Protein AF-A0A4V2G9L7-F1 (afdb_monomer)

Nearest PDB structures (foldseek):
  4hlj-assembly1_A  TM=7.658E-01  e=1.938E-02  Homo sapiens
  6x39-assembly1_A  TM=5.772E-01  e=2.293E-03  Mus musculus
  8pmu-assembly1_A  TM=6.769E-01  e=3.644E-01  Bacillus cereus
  8pn5-assembly4_D  TM=6.539E-01  e=4.276E-01  Bacillus cereus
  8dek-assembly1_A  TM=4.757E-01  e=1.471E-01  Akkermansia muciniphila

Foldseek 3Di:
DDDDDPVVVVVVVVVVVVVVVVVVPPPPPDDPDPPDPPDDPPDPDDDDDWDQDEWAPWWWDAPPPRQKIKTFTHQDPDTAQFQWKKKFKADCPPPHDDDTLDIDIGGSHDGMDIGTCVSPDAAKIKIKMWGAHPPRDTWIKIWIWHAHPPSDIDTHDIDGDDD

Secondary structure (DSSP, 8-state):
-----THHHHHHHHHHHHHHHHHHS--------S----S------------BPPPEEEEEE--SSTTEEEEEEEPPSSBSPP-EEEEEEE--TTTT----SEEEEEETT--EEEEEGGGSPSEEEEEEEEEE-GGG-EEEEEEEEEEETTTEEEEEEEEEPP-

pLDDT: mean 78.75, std 16.44, range [39.91, 97.44]

Solvent-accessible surface area (backbone atoms only — not comparable to full-atom values): 9792 Å² total; per-residue (Å²): 135,87,80,86,61,74,64,68,65,53,53,56,53,54,55,52,52,52,55,58,56,56,64,71,67,67,66,74,74,83,74,85,65,86,81,60,87,74,71,78,83,81,73,90,69,90,80,78,86,79,48,42,44,36,59,34,77,59,44,65,46,73,54,95,67,71,60,37,40,40,38,34,36,40,80,51,94,55,64,41,70,59,66,24,32,38,37,33,34,38,46,35,69,96,80,65,65,66,70,64,81,42,72,53,75,45,58,56,82,62,44,64,51,79,43,54,45,88,79,53,70,81,43,66,33,32,46,36,41,26,27,26,17,72,96,73,42,68,23,40,28,32,32,37,35,34,32,46,92,87,72,50,68,47,61,66,61,60,44,77,53,85,130

Mean predicted aligned error: 14.6 Å

Structure (mmCIF, N/CA/C/O backbone):
data_AF-A0A4V2G9L7-F1
#
_entry.id   AF-A0A4V2G9L7-F1
#
loop_
_atom_site.group_PDB
_atom_site.id
_atom_site.type_symbol
_atom_site.label_atom_id
_atom_site.label_alt_id
_atom_site.label_comp_id
_atom_site.label_asym_id
_atom_site.label_entity_id
_atom_site.label_seq_id
_atom_site.pdbx_PDB_ins_code
_atom_site.Cartn_x
_atom_site.Cartn_y
_atom_site.Cartn_z
_atom_site.occupancy
_atom_site.B_iso_or_equiv
_atom_site.auth_seq_id
_atom_site.auth_comp_id
_atom_site.auth_asym_id
_atom_site.auth_atom_id
_atom_site.pdbx_PDB_model_num
ATOM 1 N N . MET A 1 1 ? -53.337 82.530 -16.821 1.00 49.00 1 MET A N 1
ATOM 2 C CA . MET A 1 1 ? -52.019 82.631 -16.143 1.00 49.00 1 MET A CA 1
ATOM 3 C C . MET A 1 1 ? -52.297 83.088 -14.720 1.00 49.00 1 MET A C 1
ATOM 5 O O . MET A 1 1 ? -53.166 83.946 -14.624 1.00 49.00 1 MET A O 1
ATOM 9 N N . PRO A 1 2 ? -51.675 82.587 -13.638 1.00 45.97 2 PRO A N 1
ATOM 10 C CA . PRO A 1 2 ? -50.467 81.761 -13.469 1.00 45.97 2 PRO A CA 1
ATOM 11 C C . PRO A 1 2 ? -50.861 80.345 -12.967 1.00 45.97 2 PRO A C 1
ATOM 13 O O . PRO A 1 2 ? -52.036 80.076 -12.784 1.00 45.97 2 PRO A O 1
ATOM 16 N N . GLY A 1 3 ? -50.016 79.334 -12.787 1.00 39.91 3 GLY A N 1
ATOM 17 C CA . GLY A 1 3 ? -48.590 79.292 -12.511 1.00 39.91 3 GLY A CA 1
ATOM 18 C C . GLY A 1 3 ? -48.389 78.559 -11.183 1.00 39.91 3 GLY A C 1
ATOM 19 O O . GLY A 1 3 ? -49.191 78.696 -10.262 1.00 39.91 3 GLY A O 1
ATOM 20 N N . SER A 1 4 ? -47.272 77.841 -11.092 1.00 44.44 4 SER A N 1
ATOM 21 C CA . SER A 1 4 ? -46.768 77.194 -9.880 1.00 44.44 4 SER A CA 1
ATOM 22 C C . SER A 1 4 ? -47.461 75.855 -9.541 1.00 44.44 4 SER A C 1
ATOM 24 O O . SER A 1 4 ? -48.668 75.711 -9.605 1.00 44.44 4 SER A O 1
ATOM 26 N N . SER A 1 5 ? -46.753 74.805 -9.156 1.00 53.41 5 SER A N 1
ATOM 27 C CA . SER A 1 5 ? -45.320 74.670 -8.961 1.00 53.41 5 SER A CA 1
ATOM 28 C C . SER A 1 5 ? -45.044 73.200 -8.668 1.00 53.41 5 SER A C 1
ATOM 30 O O . SER A 1 5 ? -45.830 72.532 -8.002 1.00 53.41 5 SER A O 1
ATOM 32 N N . PHE A 1 6 ? -43.889 72.736 -9.138 1.00 52.44 6 PHE A N 1
ATOM 33 C CA . PHE A 1 6 ? -43.136 71.540 -8.744 1.00 52.44 6 PHE A CA 1
ATOM 34 C C . PHE A 1 6 ? -43.348 71.003 -7.307 1.00 52.44 6 PHE A C 1
ATOM 36 O O . PHE A 1 6 ? -43.156 69.811 -7.071 1.00 52.44 6 PHE A O 1
ATOM 43 N N . LYS A 1 7 ? -43.767 71.845 -6.356 1.00 49.69 7 LYS A N 1
ATOM 44 C CA . LYS A 1 7 ? -44.071 71.507 -4.958 1.00 49.69 7 LYS A CA 1
ATOM 45 C C . LYS A 1 7 ? -45.051 70.338 -4.794 1.00 49.69 7 LYS A C 1
ATOM 47 O O . LYS A 1 7 ? -44.823 69.485 -3.942 1.00 49.69 7 LYS A O 1
ATOM 52 N N . THR A 1 8 ? -46.091 70.239 -5.626 1.00 50.06 8 THR A N 1
ATOM 53 C CA . THR A 1 8 ? -47.123 69.195 -5.462 1.00 50.06 8 THR A CA 1
ATOM 54 C C . THR A 1 8 ? -46.610 67.801 -5.834 1.00 50.06 8 THR A C 1
ATOM 56 O O . THR A 1 8 ? -47.015 66.809 -5.235 1.00 50.06 8 THR A O 1
ATOM 59 N N . ARG A 1 9 ? -45.670 67.711 -6.787 1.00 51.28 9 ARG A N 1
ATOM 60 C CA . ARG A 1 9 ? -45.054 66.435 -7.189 1.00 51.28 9 ARG A CA 1
ATOM 61 C C . ARG A 1 9 ? -43.951 65.982 -6.226 1.00 51.28 9 ARG A C 1
ATOM 63 O O . ARG A 1 9 ? -43.762 64.784 -6.055 1.00 51.28 9 ARG A O 1
ATOM 70 N N . ALA A 1 10 ? -43.273 66.918 -5.557 1.00 50.50 10 ALA A N 1
ATOM 71 C CA . ALA A 1 10 ? -42.248 66.608 -4.557 1.00 50.50 10 ALA A CA 1
ATOM 72 C C . ALA A 1 10 ? -42.836 66.027 -3.254 1.00 50.50 10 ALA A C 1
ATOM 74 O O . ALA A 1 10 ? -42.254 65.118 -2.665 1.00 50.50 10 ALA A O 1
ATOM 75 N N . LEU A 1 11 ? -44.016 66.496 -2.834 1.00 52.69 11 LEU A N 1
ATOM 76 C CA . LEU A 1 11 ? -44.687 66.010 -1.621 1.00 52.69 11 LEU A CA 1
ATOM 77 C C . LEU A 1 11 ? -45.176 64.558 -1.741 1.00 52.69 11 LEU A C 1
ATOM 79 O O . LEU A 1 11 ? -45.058 63.796 -0.784 1.00 52.69 11 LEU A O 1
ATOM 83 N N . ALA A 1 12 ? -45.655 64.146 -2.918 1.00 53.88 12 ALA A N 1
ATOM 84 C CA . ALA A 1 12 ? -46.105 62.771 -3.146 1.00 53.88 12 ALA A CA 1
ATOM 85 C C . ALA A 1 12 ? -44.946 61.753 -3.116 1.00 53.88 12 ALA A C 1
ATOM 87 O O . ALA A 1 12 ? -45.103 60.649 -2.599 1.00 53.88 12 ALA A O 1
ATOM 88 N N . LEU A 1 13 ? -43.767 62.138 -3.618 1.00 52.72 13 LEU A N 1
ATOM 89 C CA . LEU A 1 13 ? -42.568 61.292 -3.612 1.00 52.72 13 LEU A CA 1
ATOM 90 C C . LEU A 1 13 ? -41.978 61.120 -2.204 1.00 52.72 13 LEU A C 1
ATOM 92 O O . LEU A 1 13 ? -41.573 60.017 -1.848 1.00 52.72 13 LEU A O 1
ATOM 96 N N . LEU A 1 14 ? -41.989 62.173 -1.379 1.00 52.31 14 LEU A N 1
ATOM 97 C CA . LEU A 1 14 ? -41.535 62.097 0.017 1.00 52.31 14 LEU A CA 1
ATOM 98 C C . LEU A 1 14 ? -42.493 61.285 0.903 1.00 52.31 14 LEU A C 1
ATOM 100 O O . LEU A 1 14 ? -42.035 60.507 1.738 1.00 52.31 14 LEU A O 1
ATOM 104 N N . ALA A 1 15 ? -43.808 61.404 0.690 1.00 54.62 15 ALA A N 1
ATOM 105 C CA . ALA A 1 15 ? -44.795 60.592 1.404 1.00 54.62 15 ALA A CA 1
ATOM 106 C C . ALA A 1 15 ? -44.698 59.099 1.030 1.00 54.62 15 ALA A C 1
ATOM 108 O O . ALA A 1 15 ? -44.784 58.236 1.903 1.00 54.62 15 ALA A O 1
ATOM 109 N N . GLY A 1 16 ? -44.453 58.793 -0.251 1.00 51.38 16 GLY A N 1
ATOM 110 C CA . GLY A 1 16 ? -44.248 57.423 -0.729 1.00 51.38 16 GLY A CA 1
ATOM 111 C C . GLY A 1 16 ? -42.980 56.767 -0.173 1.00 51.38 16 GLY A C 1
ATOM 112 O O . GLY A 1 16 ? -43.025 55.614 0.253 1.00 51.38 16 GLY A O 1
ATOM 113 N N . LEU A 1 17 ? -41.862 57.502 -0.103 1.00 51.91 17 LEU A N 1
ATOM 114 C CA . LEU A 1 17 ? -40.608 56.980 0.456 1.00 51.91 17 LEU A CA 1
ATOM 115 C C . LEU A 1 17 ? -40.699 56.740 1.975 1.00 51.91 17 LEU A C 1
ATOM 117 O O . LEU A 1 17 ? -40.146 55.762 2.476 1.00 51.91 17 LEU A O 1
ATOM 121 N N . GLY A 1 18 ? -41.432 57.594 2.700 1.00 52.62 18 GLY A N 1
ATOM 122 C CA . GLY A 1 18 ? -41.652 57.438 4.141 1.00 52.62 18 GLY A CA 1
ATOM 123 C C . GLY A 1 18 ? -42.439 56.173 4.502 1.00 52.62 18 GLY A C 1
ATOM 124 O O . GLY A 1 18 ? -42.109 55.500 5.477 1.00 52.62 18 GLY A O 1
ATOM 125 N N . LEU A 1 19 ? -43.428 55.798 3.685 1.00 52.97 19 LEU A N 1
ATOM 126 C CA . LEU A 1 19 ? -44.230 54.586 3.895 1.00 52.97 19 LEU A CA 1
ATOM 127 C C . LEU A 1 19 ? -43.443 53.292 3.629 1.00 52.97 19 LEU A C 1
ATOM 129 O O . LEU A 1 19 ? -43.607 52.320 4.363 1.00 52.97 19 LEU A O 1
ATOM 133 N N . VAL A 1 20 ? -42.543 53.285 2.640 1.00 52.19 20 VAL A N 1
ATOM 134 C CA . VAL A 1 20 ? -41.690 52.116 2.347 1.00 52.19 20 VAL A CA 1
ATOM 135 C C . VAL A 1 20 ? -40.573 51.956 3.388 1.00 52.19 20 VAL A C 1
ATOM 137 O O . VAL A 1 20 ? -40.272 50.834 3.789 1.00 52.19 20 VAL A O 1
ATOM 140 N N . ALA A 1 21 ? -40.009 53.057 3.900 1.00 50.84 21 ALA A N 1
ATOM 141 C CA . ALA A 1 21 ? -39.036 53.005 4.995 1.00 50.84 21 ALA A CA 1
ATOM 142 C C . ALA A 1 21 ? -39.670 52.545 6.324 1.00 50.84 21 ALA A C 1
ATOM 144 O O . ALA A 1 21 ? -39.046 51.798 7.075 1.00 50.84 21 ALA A O 1
ATOM 145 N N . GLY A 1 22 ? -40.926 52.928 6.592 1.00 52.62 22 GLY A N 1
ATOM 146 C CA . GLY A 1 22 ? -41.668 52.475 7.773 1.00 52.62 22 GLY A CA 1
ATOM 147 C C . GLY A 1 22 ? -41.996 50.978 7.756 1.00 52.62 22 GLY A C 1
ATOM 148 O O . GLY A 1 22 ? -41.967 50.334 8.802 1.00 52.62 22 GLY A O 1
ATOM 149 N N . ALA A 1 23 ? -42.244 50.400 6.576 1.00 52.41 23 ALA A N 1
ATOM 150 C CA . ALA A 1 23 ? -42.564 48.978 6.434 1.00 52.41 23 ALA A CA 1
ATOM 151 C C . ALA A 1 23 ? -41.357 48.045 6.662 1.00 52.41 23 ALA A C 1
ATOM 153 O O . ALA A 1 23 ? -41.541 46.907 7.083 1.00 52.41 23 ALA A O 1
ATOM 154 N N . LEU A 1 24 ? -40.124 48.518 6.438 1.00 50.75 24 LEU A N 1
ATOM 155 C CA . LEU A 1 24 ? -38.900 47.741 6.692 1.00 50.75 24 LEU A CA 1
ATOM 156 C C . LEU A 1 24 ? -38.416 47.822 8.150 1.00 50.75 24 LEU A C 1
ATOM 158 O O . LEU A 1 24 ? -37.568 47.032 8.555 1.00 50.75 24 LEU A O 1
ATOM 162 N N . ALA A 1 25 ? -38.949 48.761 8.939 1.00 51.62 25 ALA A N 1
ATOM 163 C CA . ALA A 1 25 ? -38.557 48.967 10.333 1.00 51.62 25 ALA A CA 1
ATOM 164 C C . ALA A 1 25 ? -39.341 48.099 11.332 1.00 51.62 25 ALA A C 1
ATOM 166 O O . ALA A 1 25 ? -39.004 48.079 12.514 1.00 51.62 25 ALA A O 1
ATOM 167 N N . VAL A 1 26 ? -40.356 47.353 10.881 1.00 54.03 26 VAL A N 1
ATOM 168 C CA . VAL A 1 26 ? -41.010 46.330 11.709 1.00 54.03 26 VAL A CA 1
ATOM 169 C C . VAL A 1 26 ? -40.203 45.039 11.600 1.00 54.03 26 VAL A C 1
ATOM 171 O O . VAL A 1 26 ? -40.638 44.035 11.040 1.00 54.03 26 VAL A O 1
ATOM 174 N N . SER A 1 27 ? -38.982 45.067 12.130 1.00 52.31 27 SER A N 1
ATOM 175 C CA . SER A 1 27 ? -38.323 43.839 12.544 1.00 52.31 27 SER A CA 1
ATOM 176 C C . SER A 1 27 ? -39.159 43.261 13.684 1.00 52.31 27 SER A C 1
ATO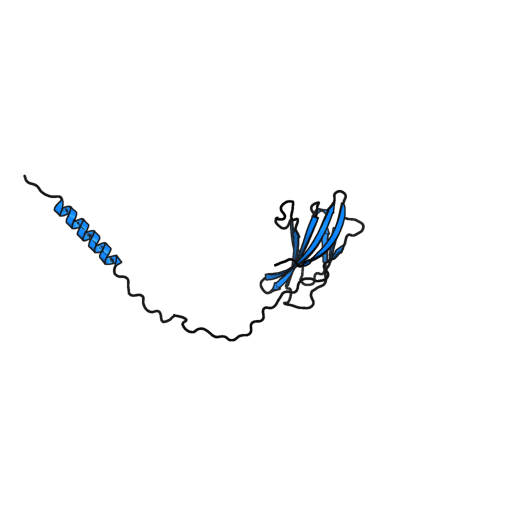M 178 O O . SER A 1 27 ? -39.237 43.828 14.774 1.00 52.31 27 SER A O 1
ATOM 180 N N . ALA A 1 28 ? -39.851 42.147 13.426 1.00 62.09 28 ALA A N 1
ATOM 181 C 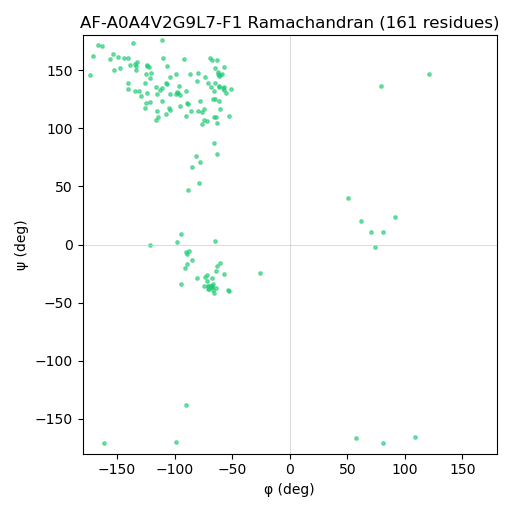CA . ALA A 1 28 ? -40.426 41.361 14.509 1.00 62.09 28 ALA A CA 1
ATOM 182 C C . ALA A 1 28 ? -39.311 41.103 15.541 1.00 62.09 28 ALA A C 1
ATOM 184 O O . ALA A 1 28 ? -38.191 40.768 15.132 1.00 62.09 28 ALA A O 1
A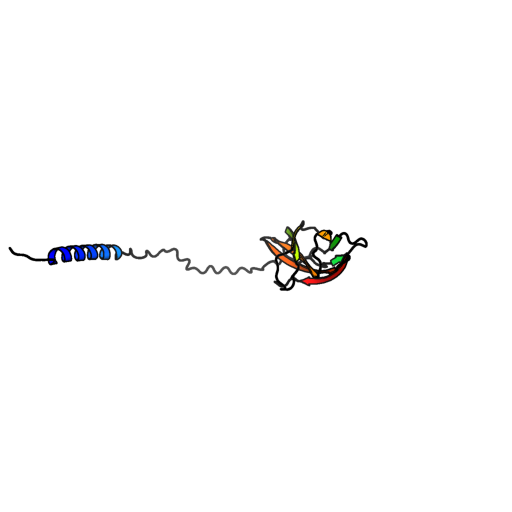TOM 185 N N . PRO A 1 29 ? -39.557 41.293 16.851 1.00 61.91 29 PRO A N 1
ATOM 186 C CA . PRO A 1 29 ? -38.530 41.032 17.844 1.00 61.91 29 PRO A CA 1
ATOM 187 C C . PRO A 1 29 ? -38.081 39.579 17.693 1.00 61.91 29 PRO A C 1
ATOM 189 O O . PRO A 1 29 ? -38.920 38.684 17.558 1.00 61.91 29 PRO A O 1
ATOM 192 N N . ALA A 1 30 ? -36.763 39.359 17.685 1.00 60.91 30 ALA A N 1
ATOM 193 C CA . ALA A 1 30 ? -36.192 38.022 17.699 1.00 60.91 30 ALA A CA 1
ATOM 194 C C . ALA A 1 30 ? -36.820 37.261 18.873 1.00 60.91 30 ALA A C 1
ATOM 196 O O . ALA A 1 30 ? -36.619 37.614 20.035 1.00 60.91 30 ALA A O 1
ATOM 197 N N . GLN A 1 31 ? -37.658 36.274 18.558 1.00 67.00 31 GLN A N 1
ATOM 198 C CA . GLN A 1 31 ? -38.289 35.440 19.569 1.00 67.00 31 GLN A CA 1
ATOM 199 C C . GLN A 1 31 ? -37.164 34.665 20.263 1.00 67.00 31 GLN A C 1
ATOM 201 O O . GLN A 1 31 ? -36.381 34.014 19.566 1.00 67.00 31 GLN A O 1
ATOM 206 N N . PRO A 1 32 ? -37.038 34.727 21.599 1.00 61.25 32 PRO A N 1
ATOM 207 C CA . PRO A 1 32 ? -36.068 33.907 22.301 1.00 61.25 32 PRO A CA 1
ATOM 208 C C . PRO A 1 32 ? -36.451 32.443 22.088 1.00 61.25 32 PRO A C 1
ATOM 210 O O . PRO A 1 32 ? -37.425 31.943 22.649 1.00 61.25 32 PRO A O 1
ATOM 213 N N . THR A 1 33 ? -35.711 31.745 21.232 1.00 60.94 33 THR A N 1
ATOM 214 C CA . THR A 1 33 ? -35.865 30.303 21.095 1.00 60.94 33 THR A CA 1
ATOM 215 C C . THR A 1 33 ? -35.218 29.668 22.319 1.00 60.94 33 THR A C 1
ATOM 217 O O . THR A 1 33 ? -34.006 29.766 22.489 1.00 60.94 33 THR A O 1
ATOM 220 N N . LEU A 1 34 ? -36.002 28.977 23.150 1.00 58.25 34 LEU A N 1
ATOM 221 C CA . LEU A 1 34 ? -35.496 28.163 24.269 1.00 58.25 34 LEU A CA 1
ATOM 222 C C . LEU A 1 34 ? -34.652 26.955 23.817 1.00 58.25 34 LEU A C 1
ATOM 224 O O . LEU A 1 34 ? -34.189 26.181 24.644 1.00 58.25 34 LEU A O 1
ATOM 228 N N . ALA A 1 35 ? -34.419 26.798 22.514 1.00 56.62 35 ALA A N 1
ATOM 229 C CA . ALA A 1 35 ? -33.490 25.826 21.961 1.00 56.62 35 ALA A CA 1
ATOM 230 C C . ALA A 1 35 ? -32.069 26.406 21.858 1.00 56.62 35 ALA A C 1
ATOM 232 O O . ALA A 1 35 ? -31.421 26.289 20.820 1.00 56.62 35 ALA A O 1
ATOM 233 N N . SER A 1 36 ? -31.565 27.061 22.907 1.00 63.69 36 SER A N 1
ATOM 234 C CA . SER A 1 36 ? -30.113 27.130 23.059 1.00 63.69 36 SER A CA 1
ATOM 235 C C . SER A 1 36 ? -29.700 25.866 23.789 1.00 63.69 36 SER A C 1
ATOM 237 O O . SER A 1 36 ? -30.081 25.675 24.943 1.00 63.69 36 SER A O 1
ATOM 239 N N . TRP A 1 37 ? -28.931 25.016 23.118 1.00 59.06 37 TRP A N 1
ATOM 240 C CA . TRP A 1 37 ? -28.147 23.961 23.752 1.00 59.06 37 TRP A CA 1
ATOM 241 C C . TRP A 1 37 ? -27.119 24.649 24.666 1.00 59.06 37 TRP A C 1
ATOM 243 O O . TRP A 1 37 ? -25.990 24.913 24.267 1.00 59.06 37 TRP A O 1
ATOM 253 N N . ALA A 1 38 ? -27.576 25.102 25.833 1.00 60.25 38 ALA A N 1
ATOM 254 C CA . ALA A 1 38 ? -26.776 25.816 26.824 1.00 60.25 38 ALA A CA 1
ATOM 255 C C . ALA A 1 38 ? -26.113 24.840 27.800 1.00 60.25 38 ALA A C 1
ATOM 257 O O . ALA A 1 38 ? -25.148 25.194 28.477 1.00 60.25 38 ALA A O 1
ATOM 258 N N . ASP A 1 39 ? -26.608 23.605 27.832 1.00 60.09 39 ASP A N 1
ATOM 259 C CA . ASP A 1 39 ? -25.985 22.534 28.575 1.00 60.09 39 ASP A CA 1
ATOM 260 C C . ASP A 1 39 ? -24.767 22.056 27.791 1.00 60.09 39 ASP A C 1
ATOM 262 O O . ASP A 1 39 ? -24.859 21.520 26.685 1.00 60.09 39 ASP A O 1
ATOM 266 N N . ALA A 1 40 ? -23.592 22.266 28.372 1.00 63.34 40 ALA A N 1
ATOM 267 C CA . ALA A 1 40 ? -22.423 21.524 27.956 1.00 63.34 40 ALA A CA 1
ATOM 268 C C . ALA A 1 40 ? -22.665 20.053 28.323 1.00 63.34 40 ALA A C 1
ATOM 270 O O . ALA A 1 40 ? -22.686 19.690 29.502 1.00 63.34 40 ALA A O 1
ATOM 271 N N . GLU A 1 41 ? -22.872 19.201 27.318 1.00 64.31 41 GLU A N 1
ATOM 272 C CA . GLU A 1 41 ? -22.910 17.754 27.507 1.00 64.31 41 GLU A CA 1
ATOM 273 C C . GLU A 1 41 ? -21.514 17.273 27.928 1.00 64.31 41 GLU A C 1
ATOM 275 O O . GLU A 1 41 ? -20.657 16.920 27.117 1.00 64.31 41 GLU A O 1
ATOM 280 N N . PHE A 1 42 ? -21.248 17.291 29.234 1.00 61.06 42 PHE A N 1
ATOM 281 C CA . PHE A 1 42 ? -20.015 16.767 29.809 1.00 61.06 42 PHE A CA 1
ATOM 282 C C . PHE A 1 42 ? -20.073 15.237 29.878 1.00 61.06 42 PHE A C 1
ATOM 284 O O . PHE A 1 42 ? -20.163 14.637 30.949 1.00 61.06 42 PHE A O 1
ATOM 291 N N . GLY A 1 43 ? -19.989 14.584 28.722 1.00 63.09 43 GLY A N 1
ATOM 292 C CA . GLY A 1 43 ? -19.702 13.158 28.639 1.00 63.09 43 GLY A CA 1
ATOM 293 C C . GLY A 1 43 ? -18.218 12.906 28.901 1.00 63.09 43 GLY A C 1
ATOM 294 O O . GLY A 1 43 ? -17.382 13.133 28.029 1.00 63.09 43 GLY A O 1
ATOM 295 N N . ARG A 1 44 ? -17.853 12.413 30.090 1.00 66.88 44 ARG A N 1
ATOM 296 C CA . ARG A 1 44 ? -16.496 11.893 30.341 1.00 66.88 44 ARG A CA 1
ATOM 297 C C . ARG A 1 44 ? -16.400 10.461 29.823 1.00 66.88 44 ARG A C 1
ATOM 299 O O . ARG A 1 44 ? -16.443 9.511 30.597 1.00 66.88 44 ARG A O 1
ATOM 306 N N . ALA A 1 45 ? -16.295 10.312 28.508 1.00 73.44 45 ALA A N 1
ATOM 307 C CA . ALA A 1 45 ? -15.957 9.041 27.883 1.00 73.44 45 ALA A CA 1
ATOM 308 C C . ALA A 1 45 ? -14.460 9.014 27.551 1.00 73.44 45 ALA A C 1
ATOM 310 O O . ALA A 1 45 ? -13.926 9.951 26.959 1.00 73.44 45 ALA A O 1
ATOM 311 N N . GLY A 1 46 ? -13.778 7.931 27.923 1.00 75.19 46 GLY A N 1
ATOM 312 C CA . GLY A 1 46 ? -12.453 7.636 27.389 1.00 75.19 46 GLY A CA 1
ATOM 313 C C . GLY A 1 46 ? -12.608 7.135 25.958 1.00 75.19 46 GLY A C 1
ATOM 314 O O . GLY A 1 46 ? -13.086 6.024 25.751 1.00 75.19 46 GLY A O 1
ATOM 315 N N . LEU A 1 47 ? -12.238 7.951 24.974 1.00 76.44 47 LEU A N 1
ATOM 316 C CA . LEU A 1 47 ? -12.171 7.520 23.582 1.00 76.44 47 LEU A CA 1
ATOM 317 C C . LEU A 1 47 ? -10.739 7.098 23.277 1.00 76.44 47 LEU A C 1
ATOM 319 O O . LEU A 1 47 ? -9.811 7.901 23.358 1.00 76.44 47 LEU A O 1
ATOM 323 N N . THR A 1 48 ? -10.558 5.835 22.911 1.00 79.31 48 THR A N 1
ATOM 324 C CA . THR A 1 48 ? -9.297 5.355 22.349 1.00 79.31 48 THR A CA 1
ATOM 325 C C . THR A 1 48 ? -9.495 5.181 20.854 1.00 79.31 48 THR A C 1
ATOM 327 O 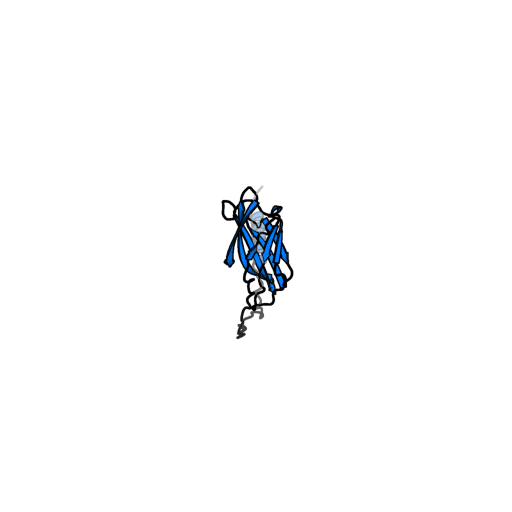O . THR A 1 48 ? -10.304 4.361 20.421 1.00 79.31 48 THR A O 1
ATOM 330 N N . ALA A 1 49 ? -8.776 5.970 20.057 1.00 81.62 49 ALA A N 1
ATOM 331 C CA . ALA A 1 49 ? -8.762 5.782 18.616 1.00 81.62 49 ALA A CA 1
ATOM 332 C C . ALA A 1 49 ? -8.079 4.446 18.295 1.00 81.62 49 ALA A C 1
ATOM 334 O O . ALA A 1 49 ? -6.954 4.196 18.725 1.00 81.62 49 ALA A O 1
ATOM 335 N N . GLY A 1 50 ? -8.766 3.583 17.549 1.00 83.38 50 GLY A N 1
ATOM 336 C CA . GLY A 1 50 ? -8.133 2.405 16.973 1.00 83.38 50 GLY A CA 1
ATOM 337 C C . GLY A 1 50 ? -7.236 2.801 15.802 1.00 83.38 50 GLY A C 1
ATOM 338 O O . GLY A 1 50 ? -7.574 3.699 15.033 1.00 83.38 50 GLY A O 1
ATOM 339 N N . GLU A 1 51 ? -6.111 2.114 15.642 1.00 89.88 51 GLU A N 1
ATOM 340 C CA . GLU A 1 51 ? -5.211 2.294 14.502 1.00 89.88 51 GLU A CA 1
ATOM 341 C C . GLU A 1 51 ? -5.300 1.093 13.562 1.00 89.88 51 GLU A C 1
ATOM 343 O O . GLU A 1 51 ? -5.351 -0.052 14.008 1.00 89.88 51 GLU A O 1
ATOM 348 N N . VAL A 1 52 ? -5.305 1.336 12.253 1.00 92.19 52 VAL A N 1
ATOM 349 C CA . VAL A 1 52 ? -5.140 0.274 11.256 1.00 92.19 52 VAL A CA 1
ATOM 350 C C . VAL A 1 52 ? -3.653 -0.042 11.160 1.00 92.19 52 VAL A C 1
ATOM 352 O O . VAL A 1 52 ? -2.866 0.798 10.743 1.00 92.19 52 VAL A O 1
ATOM 355 N N . ALA A 1 53 ? -3.241 -1.247 11.540 1.00 93.31 53 ALA A N 1
ATOM 356 C CA . ALA A 1 53 ? -1.830 -1.597 11.454 1.00 93.31 53 ALA A CA 1
ATOM 357 C C . ALA A 1 53 ? -1.386 -1.768 9.981 1.00 93.31 53 ALA A C 1
ATOM 359 O O . ALA A 1 53 ? -2.118 -2.371 9.183 1.00 93.31 53 ALA A O 1
ATOM 360 N N . PRO A 1 54 ? -0.187 -1.284 9.601 1.00 92.88 54 PRO A N 1
ATOM 361 C CA . PRO A 1 54 ? 0.345 -1.462 8.252 1.00 92.88 54 PRO A CA 1
ATOM 362 C C . PRO A 1 54 ? 0.719 -2.920 7.966 1.00 92.88 54 PRO A C 1
ATOM 364 O O . PRO A 1 54 ? 0.979 -3.707 8.875 1.00 92.88 54 PRO A O 1
ATOM 367 N N . ALA A 1 55 ? 0.821 -3.278 6.682 1.00 94.31 55 ALA A N 1
ATOM 368 C CA . ALA A 1 55 ? 1.468 -4.530 6.293 1.00 94.31 55 ALA A CA 1
ATOM 369 C C . ALA A 1 55 ? 2.921 -4.577 6.792 1.00 94.31 55 ALA A C 1
ATOM 371 O O . ALA A 1 55 ? 3.604 -3.556 6.847 1.00 94.31 55 ALA A O 1
ATOM 372 N N . GLN A 1 56 ? 3.395 -5.773 7.126 1.00 94.25 56 GLN A N 1
ATOM 373 C CA . GLN A 1 56 ? 4.744 -5.988 7.642 1.00 94.25 56 GLN A CA 1
ATOM 374 C C . GLN A 1 56 ? 5.599 -6.726 6.611 1.00 94.25 56 GLN A C 1
ATOM 376 O O . GLN A 1 56 ? 5.066 -7.368 5.708 1.00 94.25 56 GLN A O 1
ATOM 381 N N . ASN A 1 57 ? 6.924 -6.649 6.761 1.00 94.25 57 ASN A N 1
ATOM 382 C CA . ASN A 1 57 ? 7.883 -7.410 5.950 1.00 94.25 57 ASN A CA 1
ATOM 383 C C . ASN A 1 57 ? 7.636 -7.287 4.437 1.00 94.25 57 ASN A C 1
ATOM 385 O O . ASN A 1 57 ? 7.710 -8.276 3.711 1.00 94.25 57 ASN A O 1
ATOM 389 N N . LEU A 1 58 ? 7.285 -6.082 3.972 1.00 95.69 58 LEU A N 1
ATOM 390 C CA . LEU A 1 58 ? 7.089 -5.837 2.549 1.00 95.69 58 LEU A CA 1
ATOM 391 C C . LEU A 1 58 ? 8.409 -6.097 1.819 1.00 95.69 58 LEU A C 1
ATOM 393 O O . LEU A 1 58 ? 9.427 -5.483 2.131 1.00 95.69 58 LEU A O 1
ATOM 397 N N . SER A 1 59 ? 8.375 -6.987 0.839 1.00 95.12 59 SER A N 1
ATOM 398 C CA . SER A 1 59 ? 9.522 -7.387 0.038 1.00 95.12 59 SER A CA 1
ATOM 399 C C . SER A 1 59 ? 9.165 -7.405 -1.439 1.00 95.12 59 SER A C 1
ATOM 401 O O . SER A 1 59 ? 8.032 -7.687 -1.827 1.00 95.12 59 SER A O 1
ATOM 403 N N . CYS A 1 60 ? 10.165 -7.141 -2.267 1.00 93.81 60 CYS A N 1
ATOM 404 C CA . CYS A 1 60 ? 10.088 -7.232 -3.715 1.00 93.81 60 CYS A CA 1
ATOM 405 C C . CYS A 1 60 ? 11.042 -8.333 -4.176 1.00 93.81 60 CYS A C 1
ATOM 407 O O . CYS A 1 60 ? 12.212 -8.353 -3.793 1.00 93.81 60 CYS A O 1
ATOM 409 N N . ASN A 1 61 ? 10.533 -9.249 -4.992 1.00 91.38 61 ASN A N 1
ATOM 410 C CA . ASN A 1 61 ? 11.301 -10.314 -5.607 1.00 91.38 61 ASN A CA 1
ATOM 411 C C . ASN A 1 61 ? 11.206 -10.222 -7.132 1.00 91.38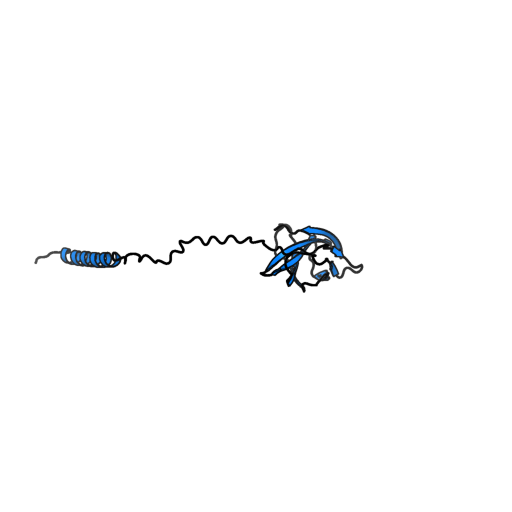 61 ASN A C 1
ATOM 413 O O . ASN A 1 61 ? 10.151 -9.917 -7.695 1.00 91.38 61 ASN A O 1
ATOM 417 N N . LYS A 1 62 ? 12.319 -10.532 -7.799 1.00 86.62 62 LYS A N 1
ATOM 418 C CA . LYS A 1 62 ? 12.391 -10.631 -9.255 1.00 86.62 62 LYS A CA 1
ATOM 419 C C . LYS A 1 62 ? 12.705 -12.081 -9.648 1.00 86.62 62 LYS A C 1
ATOM 421 O O . LYS A 1 62 ? 13.789 -12.571 -9.326 1.00 86.62 62 LYS A O 1
ATOM 426 N N . PRO A 1 63 ? 11.791 -12.796 -10.322 1.00 83.25 63 PRO A N 1
ATOM 427 C CA . PRO A 1 63 ? 12.108 -14.106 -10.875 1.00 83.25 63 PRO A CA 1
ATOM 428 C C . PRO A 1 63 ? 13.201 -14.000 -11.956 1.00 83.25 63 PRO A C 1
ATOM 430 O O . PRO A 1 63 ? 13.414 -12.933 -12.534 1.00 83.25 63 PRO A O 1
ATOM 433 N N . LEU A 1 64 ? 13.900 -15.113 -12.234 1.00 74.81 64 LEU A N 1
ATOM 434 C CA . LEU A 1 64 ? 15.008 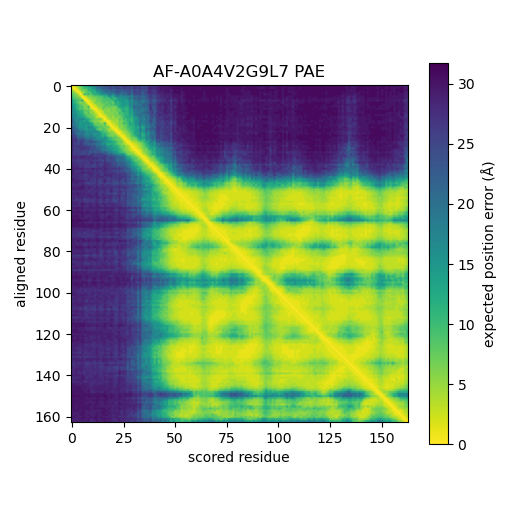-15.163 -13.210 1.00 74.81 64 LEU A CA 1
ATOM 435 C C . LEU A 1 64 ? 14.612 -14.618 -14.590 1.00 74.81 64 LEU A C 1
ATOM 437 O O . LEU A 1 64 ? 15.398 -13.935 -15.241 1.00 74.81 64 LEU A O 1
ATOM 441 N N . LEU A 1 65 ? 13.389 -14.924 -15.024 1.00 74.06 65 LEU A N 1
ATOM 442 C CA . LEU A 1 65 ? 12.787 -14.351 -16.219 1.00 74.06 65 LEU A CA 1
ATOM 443 C C . LEU A 1 65 ? 12.035 -13.091 -15.803 1.00 74.06 65 LEU A C 1
ATOM 445 O O . LEU A 1 65 ? 11.016 -13.166 -15.116 1.00 74.06 65 LEU A O 1
ATOM 449 N N . VAL A 1 66 ? 12.549 -11.935 -16.216 1.00 72.31 66 VAL A N 1
ATOM 450 C CA . VAL A 1 66 ? 12.093 -10.613 -15.769 1.00 72.31 66 VAL A CA 1
ATOM 451 C C . VAL A 1 66 ? 10.796 -10.191 -16.480 1.00 72.31 66 VAL A C 1
ATOM 453 O O . VAL A 1 66 ? 10.722 -9.137 -17.095 1.00 72.31 66 VAL A O 1
ATOM 456 N N . SER A 1 67 ? 9.764 -11.037 -16.455 1.00 83.50 67 SER A N 1
ATOM 457 C CA . SER A 1 67 ? 8.441 -10.736 -17.025 1.00 83.50 67 SER A CA 1
ATOM 458 C C . SER A 1 67 ? 7.490 -10.100 -16.010 1.00 83.50 67 SER A C 1
ATOM 460 O O . SER A 1 67 ? 6.522 -9.437 -16.391 1.00 83.50 67 SER A O 1
ATOM 462 N N . ARG A 1 68 ? 7.774 -10.261 -14.713 1.00 87.56 68 ARG A N 1
ATOM 463 C CA . ARG A 1 68 ? 6.986 -9.703 -13.611 1.00 87.56 68 ARG A CA 1
ATOM 464 C C . ARG A 1 68 ? 7.847 -9.379 -12.393 1.00 87.56 68 ARG A C 1
ATOM 466 O O . ARG A 1 68 ? 8.940 -9.918 -12.245 1.00 87.56 68 ARG A O 1
ATOM 473 N N . LEU A 1 69 ? 7.317 -8.531 -11.522 1.00 89.25 69 LEU A N 1
ATOM 474 C CA . LEU A 1 69 ? 7.763 -8.356 -10.147 1.00 89.25 69 LEU A CA 1
ATOM 475 C C . LEU A 1 69 ? 6.751 -8.983 -9.197 1.00 89.25 69 LEU A C 1
ATOM 477 O O . LEU A 1 69 ? 5.545 -8.799 -9.364 1.00 89.25 69 LEU A O 1
ATOM 481 N N . ASP A 1 70 ? 7.263 -9.675 -8.188 1.00 93.06 70 ASP A N 1
ATOM 482 C CA . ASP A 1 70 ? 6.458 -10.281 -7.140 1.00 93.06 70 ASP A CA 1
ATOM 483 C C . ASP A 1 70 ? 6.659 -9.461 -5.859 1.00 93.06 70 ASP A C 1
ATOM 485 O O . ASP A 1 70 ? 7.750 -9.435 -5.287 1.00 93.06 70 ASP A O 1
ATOM 489 N N . PHE A 1 71 ? 5.614 -8.763 -5.416 1.00 95.12 71 PHE A N 1
ATOM 490 C CA . PHE A 1 71 ? 5.609 -8.074 -4.128 1.00 95.12 71 PHE A CA 1
ATOM 491 C C . PHE A 1 71 ? 4.913 -8.960 -3.105 1.00 95.12 71 PHE A C 1
ATOM 493 O O . PHE A 1 71 ? 3.813 -9.443 -3.366 1.00 95.12 71 PHE A O 1
ATOM 500 N N . SER A 1 72 ? 5.529 -9.162 -1.944 1.00 96.69 72 SER A N 1
ATOM 501 C CA . SER A 1 72 ? 4.975 -9.969 -0.854 1.00 96.69 72 SER A CA 1
ATOM 502 C C . SER A 1 72 ? 5.101 -9.263 0.485 1.00 96.69 72 SER A C 1
ATOM 504 O O . SER A 1 72 ? 5.980 -8.430 0.673 1.00 96.69 72 SER A O 1
ATOM 506 N N . TRP A 1 73 ? 4.210 -9.581 1.412 1.00 97.38 73 TRP A N 1
ATOM 507 C CA . TRP A 1 73 ? 4.172 -9.007 2.752 1.00 97.38 73 TRP A CA 1
ATOM 508 C C . TRP A 1 73 ? 3.511 -9.984 3.723 1.00 97.38 73 TRP A C 1
ATOM 510 O O . TRP A 1 73 ? 2.811 -10.916 3.324 1.00 97.38 73 TRP A O 1
ATOM 520 N N . SER A 1 74 ? 3.690 -9.746 5.017 1.00 96.25 74 SER A N 1
ATOM 521 C CA . SER A 1 74 ? 2.936 -10.422 6.066 1.00 96.25 74 SER A CA 1
ATOM 522 C C . SER A 1 74 ? 1.786 -9.553 6.566 1.00 96.25 74 SER A C 1
ATOM 524 O O . SER A 1 74 ? 1.865 -8.320 6.629 1.00 96.25 74 SER A O 1
ATOM 526 N N . ASN A 1 75 ? 0.697 -10.218 6.947 1.00 93.31 75 ASN A N 1
ATOM 527 C CA . ASN A 1 75 ? -0.425 -9.551 7.588 1.00 93.31 75 ASN A CA 1
ATOM 528 C C . ASN A 1 75 ? 0.019 -8.995 8.961 1.00 93.31 75 ASN A C 1
ATOM 530 O O . ASN A 1 75 ? 0.751 -9.675 9.678 1.00 93.31 75 ASN A O 1
ATOM 534 N N . PRO A 1 76 ? -0.401 -7.777 9.335 1.00 90.38 76 PRO A N 1
ATOM 535 C CA . PRO A 1 76 ? -0.201 -7.238 10.666 1.00 90.38 76 PRO A CA 1
ATOM 536 C C . PRO A 1 76 ? -0.913 -8.087 11.715 1.00 90.38 76 PRO A C 1
ATOM 538 O O . PRO A 1 76 ? -1.997 -8.616 11.477 1.00 90.38 76 PRO A O 1
ATOM 541 N N . SER A 1 77 ? -0.306 -8.164 12.894 1.00 85.56 77 SER A N 1
ATOM 542 C CA . SER A 1 77 ? -0.775 -8.944 14.042 1.00 85.56 77 SER A CA 1
ATOM 543 C C . SER A 1 77 ? -1.633 -8.148 15.040 1.00 85.56 77 SER A C 1
ATOM 545 O O . SER A 1 77 ? -1.937 -8.657 16.114 1.00 85.56 77 SER A O 1
ATOM 547 N N . GLY A 1 78 ? -2.038 -6.915 14.713 1.00 87.00 78 GLY A N 1
ATOM 548 C CA . GLY A 1 78 ? -2.814 -6.053 15.610 1.00 87.00 78 GLY A CA 1
ATOM 549 C C . GLY A 1 78 ? -3.538 -4.912 14.894 1.00 87.00 78 GLY A C 1
ATOM 550 O O . GLY A 1 78 ? -3.571 -4.860 13.665 1.00 87.00 78 GLY A O 1
ATOM 551 N N . GLY A 1 79 ? -4.101 -3.994 15.681 1.00 88.12 79 GLY A N 1
ATOM 552 C CA . GLY A 1 79 ? -4.881 -2.859 15.186 1.00 88.12 79 GLY A CA 1
ATOM 553 C C . GLY A 1 79 ? -6.329 -3.207 14.831 1.00 88.12 79 GLY A C 1
ATOM 554 O O . GLY A 1 79 ? -6.834 -4.290 15.128 1.00 88.12 79 GLY A O 1
ATOM 555 N N . LEU A 1 80 ? -7.012 -2.253 14.203 1.00 91.25 80 LEU A N 1
ATOM 556 C CA . LEU A 1 80 ? -8.359 -2.422 13.673 1.00 91.25 80 LEU A CA 1
ATOM 557 C C . LEU A 1 80 ? -8.389 -3.499 12.585 1.00 91.25 80 LEU A C 1
ATOM 559 O O . LEU A 1 80 ? -7.443 -3.665 11.813 1.00 91.25 80 LEU A O 1
ATOM 563 N N . THR A 1 81 ? -9.521 -4.198 12.486 1.00 91.62 81 THR A N 1
ATOM 564 C CA . THR A 1 81 ? -9.731 -5.225 11.462 1.00 91.62 81 THR A CA 1
ATOM 565 C C . THR A 1 81 ? -9.624 -4.620 10.066 1.00 91.62 81 THR A C 1
ATOM 567 O O . THR A 1 81 ? -10.435 -3.783 9.672 1.00 91.62 81 THR A O 1
ATOM 570 N N . ARG A 1 82 ? -8.636 -5.070 9.293 1.00 94.19 82 ARG A N 1
ATOM 571 C CA . ARG A 1 82 ? -8.494 -4.684 7.889 1.00 94.19 82 ARG A CA 1
ATOM 572 C C . ARG A 1 82 ? -9.634 -5.272 7.053 1.00 94.19 82 ARG A C 1
ATOM 574 O O . ARG A 1 82 ? -9.926 -6.460 7.146 1.00 94.19 82 ARG A O 1
ATOM 581 N N . GLN A 1 83 ? -10.202 -4.452 6.176 1.00 95.31 83 GLN A N 1
ATOM 582 C CA . GLN A 1 83 ? -11.241 -4.837 5.220 1.00 95.31 83 GLN A CA 1
ATOM 583 C C . GLN A 1 83 ? -10.670 -5.215 3.850 1.00 95.31 83 GLN A C 1
ATOM 585 O O . GLN A 1 83 ? -11.181 -6.117 3.193 1.00 95.31 83 GLN A O 1
ATOM 590 N N . GLN A 1 84 ? -9.589 -4.557 3.427 1.00 96.38 84 GLN A N 1
ATOM 591 C CA . GLN A 1 84 ? -8.913 -4.829 2.159 1.00 96.38 84 GLN A CA 1
ATOM 592 C C . GLN A 1 84 ? -7.505 -4.235 2.142 1.00 96.38 84 GLN A C 1
ATOM 594 O O . GLN A 1 84 ? -7.128 -3.456 3.020 1.00 96.38 84 GLN A O 1
ATOM 599 N N . TYR A 1 85 ? -6.739 -4.582 1.117 1.00 97.44 85 TYR A N 1
ATOM 600 C CA . TYR A 1 85 ? -5.541 -3.845 0.745 1.00 97.44 85 TYR A CA 1
ATOM 601 C C . TYR A 1 85 ? -5.810 -2.992 -0.490 1.00 97.44 85 TYR A C 1
ATOM 603 O O . TYR A 1 85 ? -6.506 -3.420 -1.411 1.00 97.44 85 TYR A O 1
ATOM 611 N N . ARG A 1 86 ? -5.201 -1.811 -0.532 1.00 96.50 86 ARG A N 1
ATOM 612 C CA . ARG A 1 86 ? -5.071 -0.985 -1.731 1.00 96.50 86 ARG A CA 1
ATOM 613 C C . ARG A 1 86 ? -3.592 -0.877 -2.061 1.00 96.50 86 ARG A C 1
ATOM 615 O O . ARG A 1 86 ? -2.778 -0.669 -1.169 1.00 96.50 86 ARG A O 1
ATOM 622 N N . TRP A 1 87 ? -3.228 -1.032 -3.320 1.00 95.50 87 TRP A N 1
ATOM 623 C CA . TRP A 1 87 ? -1.855 -0.836 -3.764 1.00 95.50 87 TRP A CA 1
ATOM 624 C C . TRP A 1 87 ? -1.798 0.198 -4.873 1.00 95.50 87 TRP A C 1
ATOM 626 O O . TRP A 1 87 ? -2.770 0.404 -5.603 1.00 95.50 87 TRP A O 1
ATOM 636 N N . GLU A 1 88 ? -0.650 0.845 -5.000 1.00 94.06 88 GLU A N 1
ATOM 637 C CA . GLU A 1 88 ? -0.373 1.769 -6.087 1.00 94.06 88 GLU A CA 1
ATOM 638 C C . GLU A 1 88 ? 1.099 1.750 -6.488 1.00 94.06 88 GLU A C 1
ATOM 640 O O . GLU A 1 88 ? 1.993 1.479 -5.681 1.00 94.06 88 GLU A O 1
ATOM 645 N N . PHE A 1 89 ? 1.342 2.068 -7.754 1.00 91.75 89 PHE A N 1
ATOM 646 C CA . PHE A 1 89 ? 2.661 2.424 -8.242 1.00 91.75 89 PHE A CA 1
ATOM 647 C C . PHE A 1 89 ? 2.775 3.932 -8.322 1.00 91.75 89 PHE A C 1
ATOM 649 O O . PHE A 1 89 ? 1.936 4.603 -8.916 1.00 91.75 89 PHE A O 1
ATOM 656 N N . TYR A 1 90 ? 3.845 4.449 -7.741 1.00 88.06 90 TYR A N 1
ATOM 657 C CA . TYR A 1 90 ? 4.166 5.861 -7.731 1.00 88.06 90 TYR A CA 1
ATOM 658 C C . TYR A 1 90 ? 5.533 6.060 -8.375 1.00 88.06 90 TYR A C 1
ATOM 660 O O . TYR A 1 90 ? 6.518 5.473 -7.930 1.00 88.06 90 TYR A O 1
ATOM 668 N N . ASN A 1 91 ? 5.606 6.878 -9.422 1.00 85.50 91 ASN A N 1
ATOM 669 C CA . ASN A 1 91 ? 6.874 7.326 -9.981 1.00 85.50 91 ASN A CA 1
ATOM 670 C C . ASN A 1 91 ? 6.961 8.842 -9.755 1.00 85.50 91 ASN A C 1
ATOM 672 O O . ASN A 1 91 ? 6.190 9.571 -10.379 1.00 85.50 91 ASN A O 1
ATOM 676 N N . PRO A 1 92 ? 7.848 9.323 -8.863 1.00 72.88 92 PRO A N 1
ATOM 677 C CA . PRO A 1 92 ? 7.934 10.743 -8.530 1.00 72.88 92 PRO A CA 1
ATOM 678 C C . PRO A 1 92 ? 8.280 11.637 -9.730 1.00 72.88 92 PRO A C 1
ATOM 680 O O . PRO A 1 92 ? 8.110 12.852 -9.649 1.00 72.88 92 PRO A O 1
ATOM 683 N N . GLY A 1 93 ? 8.774 11.071 -10.838 1.00 70.50 93 GLY A N 1
ATOM 684 C CA . GLY A 1 93 ? 9.276 11.847 -11.965 1.00 70.50 93 GLY A CA 1
ATOM 685 C C . GLY A 1 93 ? 10.411 12.796 -11.559 1.00 70.50 93 GLY A C 1
ATOM 686 O O . GLY A 1 93 ? 10.975 12.706 -10.470 1.00 70.50 93 GLY A O 1
ATOM 687 N N . LEU A 1 94 ? 10.746 13.735 -12.447 1.00 68.12 94 LEU A N 1
ATOM 688 C CA . LEU A 1 94 ? 11.801 14.734 -12.215 1.00 68.12 94 LEU A CA 1
ATOM 689 C C . LEU A 1 94 ? 11.460 15.739 -11.105 1.00 68.12 94 LEU A C 1
ATOM 691 O O . LEU A 1 94 ? 12.364 16.258 -10.459 1.00 68.12 94 LEU A O 1
ATOM 695 N N . LEU A 1 95 ? 10.172 16.022 -10.897 1.00 72.25 95 LEU A N 1
ATOM 696 C CA . LEU A 1 95 ? 9.702 17.043 -9.953 1.00 72.25 95 LEU A CA 1
ATOM 697 C C . LEU A 1 95 ? 9.276 16.471 -8.596 1.00 72.25 95 LEU A C 1
ATOM 699 O O . LEU A 1 95 ? 8.817 17.219 -7.740 1.00 72.25 95 LEU A O 1
ATOM 703 N N . GLY A 1 96 ? 9.397 15.159 -8.383 1.00 66.62 96 GLY A N 1
ATOM 704 C CA . GLY A 1 96 ? 9.013 14.522 -7.122 1.00 66.62 96 GLY A CA 1
ATOM 705 C C . GLY A 1 96 ? 7.503 14.384 -6.894 1.00 66.62 96 GLY A C 1
ATOM 706 O O . GLY A 1 96 ? 7.108 13.822 -5.873 1.00 66.62 96 GLY A O 1
ATOM 707 N N . ILE A 1 97 ? 6.668 14.876 -7.815 1.00 70.44 97 ILE A N 1
ATOM 708 C CA . ILE A 1 97 ? 5.215 15.020 -7.675 1.00 70.44 97 ILE A CA 1
ATOM 709 C C . ILE A 1 97 ? 4.535 14.398 -8.897 1.00 70.44 97 ILE A C 1
ATOM 711 O O . ILE A 1 97 ? 4.834 14.762 -10.035 1.00 70.44 97 ILE A O 1
ATOM 715 N N . GLY A 1 98 ? 3.580 13.497 -8.668 1.00 72.62 98 GLY A N 1
ATOM 716 C CA . GLY A 1 98 ? 2.763 12.921 -9.734 1.00 72.62 98 GLY A CA 1
ATOM 717 C C . GLY A 1 98 ? 1.597 12.088 -9.202 1.00 72.62 98 GLY A C 1
ATOM 718 O O . GLY A 1 98 ? 1.599 11.701 -8.036 1.00 72.62 98 GLY A O 1
ATOM 719 N N . PRO A 1 99 ? 0.571 11.808 -10.019 1.00 82.69 99 PRO A N 1
ATOM 720 C CA . PRO A 1 99 ? -0.438 10.826 -9.650 1.00 82.69 99 PRO A CA 1
ATOM 721 C C . PRO A 1 99 ? 0.174 9.414 -9.621 1.00 82.69 99 PRO A C 1
ATOM 723 O O . PRO A 1 99 ? 1.187 9.161 -10.285 1.00 82.69 99 PRO A O 1
ATOM 726 N N . PRO A 1 100 ? -0.443 8.460 -8.904 1.00 85.12 100 PRO A N 1
ATOM 727 C CA . PRO A 1 100 ? -0.078 7.061 -9.053 1.00 85.12 100 PRO A CA 1
ATOM 728 C C . PRO A 1 100 ? -0.267 6.625 -10.514 1.00 85.12 100 PRO A C 1
ATOM 730 O O . PRO A 1 100 ? -1.283 6.915 -11.144 1.00 85.12 100 PRO A O 1
ATOM 733 N N . THR A 1 101 ? 0.711 5.909 -11.065 1.00 86.75 101 THR A N 1
ATOM 734 C CA . THR A 1 101 ? 0.674 5.407 -12.448 1.00 86.75 101 THR A CA 1
ATOM 735 C C . THR A 1 101 ? -0.295 4.238 -12.608 1.00 86.75 101 THR A C 1
ATOM 737 O O . THR A 1 101 ? -0.850 4.007 -13.690 1.00 86.75 101 THR A O 1
ATOM 740 N N . ARG A 1 102 ? -0.504 3.487 -11.524 1.00 88.06 102 ARG A N 1
ATOM 741 C CA . ARG A 1 102 ? -1.424 2.354 -11.425 1.00 88.06 102 ARG A CA 1
ATOM 742 C C . ARG A 1 102 ? -1.896 2.191 -9.993 1.00 88.06 102 ARG A C 1
ATOM 744 O O . ARG A 1 102 ? -1.142 2.467 -9.066 1.00 88.06 102 ARG A O 1
ATOM 751 N N . THR A 1 103 ? -3.107 1.676 -9.835 1.00 92.94 103 THR A N 1
ATOM 752 C CA . THR A 1 103 ? -3.698 1.342 -8.542 1.00 92.94 103 THR A CA 1
ATOM 753 C C . THR A 1 103 ? -4.476 0.034 -8.646 1.00 92.94 103 THR A C 1
ATOM 755 O O . THR A 1 103 ? -4.856 -0.392 -9.740 1.00 92.94 103 THR A O 1
ATOM 758 N N . GLY A 1 104 ? -4.725 -0.606 -7.510 1.00 94.25 104 GLY A N 1
ATOM 759 C CA . GLY A 1 104 ? -5.603 -1.763 -7.430 1.00 94.25 104 GLY A CA 1
ATOM 760 C C . GLY A 1 104 ? -5.983 -2.097 -5.996 1.00 94.25 104 GLY A C 1
ATOM 761 O O . GLY A 1 104 ? -5.454 -1.524 -5.042 1.00 94.25 104 GLY A O 1
ATOM 762 N N . THR A 1 105 ? -6.914 -3.033 -5.848 1.00 96.75 105 THR A N 1
ATOM 763 C CA . THR A 1 105 ? -7.366 -3.544 -4.553 1.00 96.75 105 THR A CA 1
ATOM 764 C C . THR A 1 105 ? -7.157 -5.049 -4.469 1.00 96.75 105 THR A C 1
ATOM 766 O O . THR A 1 105 ? -7.100 -5.749 -5.480 1.00 96.75 105 THR A O 1
ATOM 769 N N . LEU A 1 106 ? -6.987 -5.546 -3.248 1.00 97.19 106 LEU A N 1
ATOM 770 C CA . LEU A 1 106 ? -6.804 -6.960 -2.943 1.00 97.19 106 LEU A CA 1
ATOM 771 C C . LEU A 1 106 ? -7.606 -7.308 -1.687 1.00 97.19 106 LEU A C 1
ATOM 773 O O . LEU A 1 106 ? -7.839 -6.457 -0.826 1.00 97.19 106 LEU A O 1
ATOM 777 N N . ALA A 1 107 ? -7.987 -8.57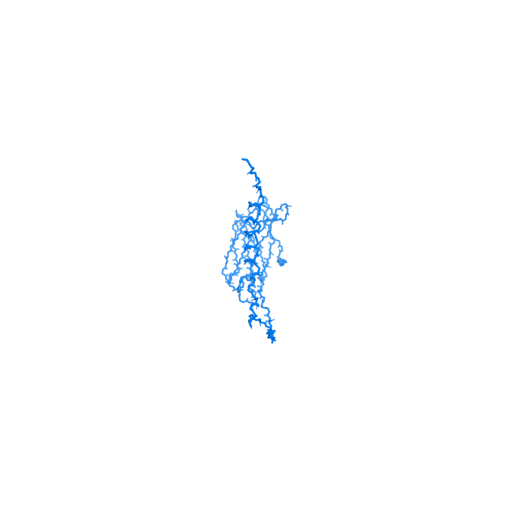7 -1.556 1.00 96.75 107 ALA A N 1
ATOM 778 C CA . ALA A 1 107 ? -8.663 -9.074 -0.361 1.00 96.75 107 ALA A CA 1
ATOM 779 C C . ALA A 1 107 ? -7.829 -8.831 0.913 1.00 96.75 107 ALA A C 1
ATOM 781 O O . ALA A 1 107 ? -6.598 -8.827 0.870 1.00 96.75 107 ALA A O 1
ATOM 782 N N . ALA A 1 108 ? -8.486 -8.697 2.071 1.00 95.12 108 ALA A N 1
ATOM 783 C CA . ALA A 1 108 ? -7.816 -8.462 3.357 1.00 95.12 108 ALA A CA 1
ATOM 784 C C . ALA A 1 108 ? -6.775 -9.529 3.739 1.00 95.12 108 ALA A C 1
ATOM 786 O O . ALA A 1 108 ? -5.866 -9.234 4.520 1.00 95.12 108 ALA A O 1
ATOM 787 N N . SER A 1 109 ? -6.916 -10.751 3.217 1.00 94.88 109 SER A N 1
ATOM 788 C CA . SER A 1 109 ? -6.023 -11.888 3.455 1.00 94.88 109 SER A CA 1
ATOM 789 C C . SER A 1 109 ? -4.853 -11.978 2.474 1.00 94.88 109 SER A C 1
ATOM 791 O O . SER A 1 109 ? -3.975 -12.814 2.681 1.00 94.88 109 SER A O 1
ATOM 793 N N . ALA A 1 110 ? -4.825 -11.154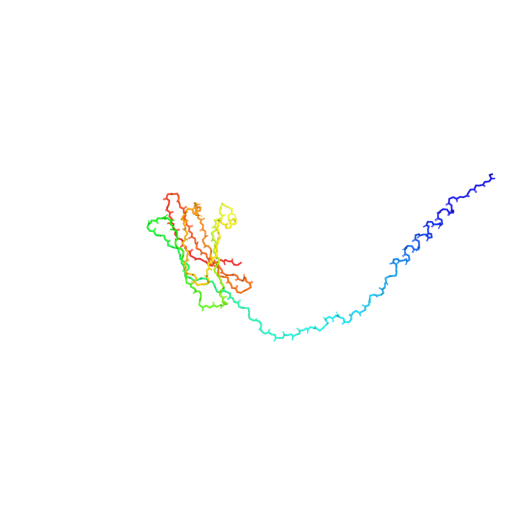 1.421 1.00 97.00 110 ALA A N 1
ATOM 794 C CA . ALA A 1 110 ? -3.772 -11.199 0.418 1.00 97.00 110 ALA A CA 1
ATOM 795 C C . ALA A 1 110 ? -2.404 -10.905 1.045 1.00 97.00 110 ALA A C 1
ATOM 797 O O . ALA A 1 110 ? -2.262 -9.981 1.842 1.00 97.00 110 ALA A O 1
ATOM 798 N N . THR A 1 111 ? -1.401 -11.684 0.650 1.00 97.25 111 THR A N 1
ATOM 799 C CA . THR A 1 111 ? -0.006 -11.568 1.112 1.00 97.25 111 THR A CA 1
ATOM 800 C C . THR A 1 111 ? 0.970 -11.332 -0.035 1.00 97.25 111 THR A C 1
ATOM 802 O O . THR A 1 111 ? 2.176 -11.235 0.185 1.00 97.25 111 THR A O 1
ATOM 805 N N . SER A 1 112 ? 0.474 -11.273 -1.272 1.00 96.50 112 SER A N 1
ATOM 806 C CA . SER A 1 112 ? 1.293 -10.979 -2.439 1.00 96.50 112 SER A CA 1
ATOM 807 C C . SER A 1 112 ? 0.486 -10.399 -3.594 1.00 96.50 112 SER A C 1
ATOM 809 O O . SER A 1 112 ? -0.733 -10.569 -3.675 1.00 96.50 112 SER A O 1
ATOM 811 N N . VAL A 1 113 ? 1.188 -9.721 -4.500 1.00 95.44 113 VAL A N 1
ATOM 812 C CA . VAL A 1 113 ? 0.687 -9.307 -5.809 1.00 95.44 113 VAL A CA 1
ATOM 813 C C . VAL A 1 113 ? 1.785 -9.473 -6.852 1.00 95.44 113 VAL A C 1
ATOM 815 O O . VAL A 1 113 ? 2.952 -9.166 -6.605 1.00 95.44 113 VAL A O 1
ATOM 818 N N . GLN A 1 114 ? 1.397 -9.966 -8.024 1.00 93.31 114 GLN A N 1
ATOM 819 C CA . GLN A 1 114 ? 2.283 -10.109 -9.172 1.00 93.31 114 GLN A CA 1
ATOM 820 C C . GLN A 1 114 ? 1.985 -9.004 -10.170 1.00 93.31 114 GLN A C 1
ATOM 822 O O . GLN A 1 114 ? 0.829 -8.795 -10.544 1.00 93.31 114 GLN A O 1
ATOM 827 N N . VAL A 1 115 ? 3.024 -8.307 -10.614 1.00 90.00 115 VAL A N 1
ATOM 828 C CA . VAL A 1 115 ? 2.880 -7.161 -11.507 1.00 90.00 115 VAL A CA 1
ATOM 829 C C . VAL A 1 115 ? 3.746 -7.365 -12.741 1.00 90.00 115 VAL A C 1
ATOM 831 O O . VAL A 1 115 ? 4.969 -7.434 -12.616 1.00 90.00 115 VAL A O 1
ATOM 834 N N . PRO A 1 116 ? 3.147 -7.443 -13.941 1.00 88.31 116 PRO A N 1
ATOM 835 C CA . PRO A 1 116 ? 3.899 -7.489 -15.185 1.00 88.31 116 PRO A CA 1
ATOM 836 C C . PRO A 1 116 ? 4.817 -6.275 -15.325 1.00 88.31 116 PRO A C 1
ATOM 838 O O . PRO A 1 116 ? 4.391 -5.137 -15.122 1.00 88.31 116 PRO A O 1
ATOM 841 N N . VAL A 1 117 ? 6.063 -6.499 -15.741 1.00 83.94 117 VAL A N 1
ATOM 842 C CA . VAL A 1 117 ? 7.036 -5.404 -15.920 1.00 83.94 117 VAL A CA 1
ATOM 843 C C . VAL A 1 117 ? 6.617 -4.420 -17.011 1.00 83.94 117 VAL A C 1
ATOM 845 O O . VAL A 1 117 ? 7.022 -3.266 -16.974 1.00 83.94 117 VAL A O 1
ATOM 848 N N . SER A 1 118 ? 5.761 -4.844 -17.949 1.00 82.25 118 SER A N 1
ATOM 849 C CA . SER A 1 118 ? 5.186 -3.985 -18.992 1.00 82.25 118 SER A CA 1
ATOM 850 C C . SER A 1 118 ? 4.306 -2.861 -18.440 1.00 82.25 118 SER A C 1
ATOM 852 O O . SER A 1 118 ? 4.034 -1.893 -19.144 1.00 82.25 118 SER A O 1
ATOM 854 N N . LEU A 1 119 ? 3.854 -2.981 -17.189 1.00 80.62 119 LEU A N 1
ATOM 855 C CA . LEU A 1 119 ? 3.084 -1.950 -16.498 1.00 80.62 119 LEU A CA 1
ATOM 856 C C . LEU A 1 119 ? 3.970 -0.961 -15.733 1.00 80.62 119 LEU A C 1
ATOM 858 O O . LEU A 1 119 ? 3.453 0.020 -15.198 1.00 80.62 119 LEU A O 1
ATOM 862 N N . LEU A 1 120 ? 5.277 -1.216 -15.663 1.00 83.44 120 LEU A N 1
ATOM 863 C CA . LEU A 1 120 ? 6.237 -0.382 -14.957 1.00 83.44 120 LEU A CA 1
ATOM 864 C C . LEU A 1 120 ? 6.899 0.583 -15.937 1.00 83.44 120 LEU A C 1
ATOM 866 O O . LEU A 1 120 ? 7.303 0.216 -17.039 1.00 83.44 120 LEU A O 1
ATOM 870 N N . SER A 1 121 ? 7.033 1.835 -15.518 1.00 80.94 121 SER A N 1
ATOM 871 C CA . SER A 1 121 ? 7.818 2.819 -16.257 1.00 80.94 121 SER A CA 1
ATOM 872 C C . SER A 1 121 ? 9.306 2.621 -15.974 1.00 80.94 121 SER A C 1
ATOM 874 O O . SER A 1 121 ? 9.685 2.255 -14.861 1.00 80.94 121 SER A O 1
ATOM 876 N N . ALA A 1 122 ? 10.151 2.902 -16.968 1.00 82.25 122 ALA A N 1
ATOM 877 C CA . ALA A 1 122 ? 11.593 2.964 -16.756 1.00 82.25 122 ALA A CA 1
ATOM 878 C C . ALA A 1 122 ? 11.946 4.051 -15.722 1.00 82.25 122 ALA A C 1
ATOM 880 O O . ALA A 1 122 ? 11.296 5.098 -15.655 1.00 82.25 122 ALA A O 1
ATOM 881 N N . GLY A 1 123 ? 12.988 3.800 -14.932 1.00 84.56 123 GLY A N 1
ATOM 882 C CA . GLY A 1 123 ? 13.446 4.655 -13.840 1.00 84.56 123 GLY A CA 1
ATOM 883 C C . GLY A 1 123 ? 13.167 4.073 -12.454 1.00 84.56 123 GLY A C 1
ATOM 884 O O . GLY A 1 123 ? 12.896 2.882 -12.293 1.00 84.56 123 GLY A O 1
ATOM 885 N N . THR A 1 124 ? 13.280 4.924 -11.437 1.00 87.75 124 THR A N 1
ATOM 886 C CA . THR A 1 124 ? 12.992 4.568 -10.042 1.00 87.75 124 THR A CA 1
ATOM 887 C C . THR A 1 124 ? 11.525 4.834 -9.731 1.00 87.75 124 THR A C 1
ATOM 889 O O . THR A 1 124 ? 11.009 5.912 -10.018 1.00 87.75 124 THR A O 1
ATOM 892 N N . GLY A 1 125 ? 10.863 3.859 -9.120 1.00 89.19 125 GLY A N 1
ATOM 893 C CA . GLY A 1 125 ? 9.491 3.972 -8.652 1.00 89.19 125 GLY A CA 1
ATOM 894 C C . GLY A 1 125 ? 9.312 3.381 -7.259 1.00 89.19 125 GLY A C 1
ATOM 895 O O . GLY A 1 125 ? 10.209 2.761 -6.685 1.00 89.19 125 GLY A O 1
ATOM 896 N N . HIS A 1 126 ? 8.118 3.570 -6.718 1.00 91.56 126 HIS A N 1
ATOM 897 C CA . HIS A 1 126 ? 7.701 3.047 -5.428 1.00 91.56 126 HIS A CA 1
ATOM 898 C C . HIS A 1 126 ? 6.442 2.208 -5.603 1.00 91.56 126 HIS A C 1
ATOM 900 O O . HIS A 1 126 ? 5.481 2.630 -6.247 1.00 91.56 126 HIS A O 1
ATOM 906 N N . PHE A 1 127 ? 6.459 1.005 -5.044 1.00 94.00 127 PHE A N 1
ATOM 907 C CA . PHE A 1 127 ? 5.254 0.234 -4.788 1.00 94.00 127 PHE A CA 1
ATOM 908 C C . PHE A 1 127 ? 4.760 0.618 -3.403 1.00 94.00 127 PHE A C 1
ATOM 910 O O . PHE A 1 127 ? 5.505 0.484 -2.435 1.00 94.00 127 PHE A O 1
ATOM 917 N N . ARG A 1 128 ? 3.533 1.113 -3.301 1.00 94.81 128 ARG A N 1
ATOM 918 C CA . ARG A 1 128 ? 2.904 1.492 -2.038 1.00 94.81 128 ARG A CA 1
ATOM 919 C C . ARG A 1 128 ? 1.748 0.549 -1.765 1.00 94.81 128 ARG A C 1
ATOM 921 O O . ARG A 1 128 ? 0.935 0.294 -2.649 1.00 94.81 128 ARG A O 1
ATOM 928 N N . LEU A 1 129 ? 1.683 0.044 -0.544 1.00 96.56 129 LEU A N 1
ATOM 929 C CA . LEU A 1 129 ? 0.659 -0.872 -0.075 1.00 96.56 129 LEU A CA 1
ATOM 930 C C . LEU A 1 129 ? 0.003 -0.286 1.170 1.00 96.56 129 LEU A C 1
ATOM 932 O O . LEU A 1 129 ? 0.662 -0.058 2.182 1.00 96.56 129 LEU A O 1
ATOM 936 N N . PHE A 1 130 ? -1.305 -0.094 1.092 1.00 95.56 130 PHE A N 1
ATOM 937 C CA . PHE A 1 130 ? -2.146 0.463 2.136 1.00 95.56 130 PHE A CA 1
ATOM 938 C C . PHE A 1 130 ? -3.065 -0.619 2.692 1.00 95.56 130 PHE A C 1
ATOM 940 O O . PHE A 1 130 ? -3.830 -1.247 1.956 1.00 95.56 130 PHE A O 1
ATOM 947 N N . ALA A 1 131 ? -2.999 -0.839 4.002 1.00 95.81 131 ALA A N 1
ATOM 948 C CA . ALA A 1 131 ? -4.020 -1.576 4.729 1.00 95.81 131 ALA A CA 1
ATOM 949 C C . ALA A 1 131 ? -5.217 -0.646 4.952 1.00 95.81 131 ALA A C 1
ATOM 951 O O . ALA A 1 131 ? -5.046 0.422 5.535 1.00 95.81 131 ALA A O 1
ATOM 952 N N . VAL A 1 132 ? -6.406 -1.051 4.501 1.00 95.62 132 VAL A N 1
ATOM 953 C CA . VAL A 1 132 ? -7.644 -0.268 4.628 1.00 95.62 132 VAL A CA 1
ATOM 954 C C . VAL A 1 132 ? -8.516 -0.878 5.721 1.00 95.62 132 VAL A C 1
ATOM 956 O O . VAL A 1 132 ? -8.931 -2.035 5.617 1.00 95.62 132 VAL A O 1
ATOM 959 N N . GLY A 1 133 ? -8.771 -0.122 6.782 1.00 93.44 133 GLY A N 1
ATOM 960 C CA . GLY A 1 133 ? -9.627 -0.510 7.898 1.00 93.44 133 GLY A CA 1
ATOM 961 C C . GLY A 1 133 ? -11.048 0.055 7.812 1.00 93.44 133 GLY A C 1
ATOM 962 O O . GLY A 1 133 ? -11.449 0.610 6.786 1.00 93.44 133 GLY A O 1
ATOM 963 N N . PRO A 1 134 ? -11.833 -0.082 8.894 1.00 91.19 134 PRO A N 1
ATOM 964 C CA . PRO A 1 134 ? -13.212 0.391 8.951 1.00 91.19 134 PRO A CA 1
ATOM 965 C C . PRO A 1 134 ? -13.278 1.905 8.755 1.00 91.19 134 PRO A C 1
ATOM 967 O O . PRO A 1 134 ? -12.388 2.618 9.200 1.00 91.19 134 PRO A O 1
ATOM 970 N N . GLY A 1 135 ? -14.324 2.410 8.098 1.00 89.12 135 GLY A N 1
ATOM 971 C CA . GLY A 1 135 ? -14.478 3.852 7.859 1.00 89.12 135 GLY A CA 1
ATOM 972 C C . GLY A 1 135 ? -13.490 4.444 6.845 1.00 89.12 135 GLY A C 1
ATOM 973 O O . GLY A 1 135 ? -13.418 5.661 6.727 1.00 89.12 135 GLY A O 1
ATOM 974 N N . GLY A 1 136 ? -12.742 3.607 6.115 1.00 89.81 136 GLY A N 1
ATOM 975 C CA . GLY A 1 136 ? -11.814 4.051 5.072 1.00 89.81 136 GLY A CA 1
ATOM 976 C C . GLY A 1 136 ? -10.458 4.532 5.588 1.00 89.81 136 GLY A C 1
ATOM 977 O O . GLY A 1 136 ? -9.691 5.100 4.818 1.00 89.81 136 GLY A O 1
ATOM 978 N N . TRP A 1 137 ? -10.139 4.308 6.866 1.00 91.19 137 TRP A N 1
ATOM 979 C CA . TRP A 1 137 ? -8.821 4.631 7.411 1.00 91.19 137 TRP A CA 1
ATOM 980 C C . TRP A 1 137 ? -7.742 3.762 6.768 1.00 91.19 137 TRP A C 1
ATOM 982 O O . TRP A 1 137 ? -7.878 2.540 6.702 1.00 91.19 137 TRP A O 1
ATOM 992 N N . GLU A 1 138 ? -6.651 4.387 6.332 1.00 93.19 138 GLU A N 1
ATOM 993 C CA . GLU A 1 138 ? -5.549 3.698 5.668 1.00 93.19 138 GLU A CA 1
ATOM 994 C C . GLU A 1 138 ? -4.240 3.868 6.433 1.00 93.19 138 GLU A C 1
ATOM 996 O O . GLU A 1 138 ? -3.970 4.898 7.052 1.00 93.19 138 GLU A O 1
ATOM 1001 N N . THR A 1 139 ? -3.387 2.852 6.379 1.00 94.19 139 THR A N 1
ATOM 1002 C CA . THR A 1 139 ? -1.996 2.961 6.828 1.00 94.19 139 THR A CA 1
ATOM 1003 C C . THR A 1 139 ? -1.101 2.202 5.866 1.00 94.19 139 THR A C 1
ATOM 1005 O O . THR A 1 139 ? -1.430 1.093 5.437 1.00 94.19 139 THR A O 1
ATOM 1008 N N . GLY A 1 140 ? 0.001 2.836 5.468 1.00 93.50 140 GLY A N 1
ATOM 1009 C CA . GLY A 1 140 ? 0.756 2.439 4.289 1.00 93.50 140 GLY A CA 1
ATOM 1010 C C . GLY A 1 140 ? 2.229 2.153 4.543 1.00 93.50 140 GLY A C 1
ATOM 1011 O O . GLY A 1 140 ? 2.890 2.797 5.357 1.00 93.50 140 GLY A O 1
ATOM 1012 N N . VAL A 1 141 ? 2.747 1.205 3.775 1.00 94.56 141 VAL A N 1
ATOM 1013 C CA . VAL A 1 141 ? 4.175 0.923 3.616 1.00 94.56 141 VAL A CA 1
ATOM 1014 C C . VAL A 1 141 ? 4.530 1.006 2.143 1.00 94.56 141 VAL A C 1
ATOM 1016 O O . VAL A 1 141 ? 3.683 0.806 1.275 1.00 94.56 141 VAL A O 1
ATOM 1019 N N . GLN A 1 142 ? 5.784 1.309 1.847 1.00 94.38 142 GLN A N 1
ATOM 1020 C CA . GLN A 1 142 ? 6.272 1.404 0.484 1.00 94.38 142 GLN A CA 1
ATOM 1021 C C . GLN A 1 142 ? 7.575 0.649 0.297 1.00 94.38 142 GLN A C 1
ATOM 1023 O O . GLN A 1 142 ? 8.321 0.443 1.247 1.00 94.38 142 GLN A O 1
ATOM 1028 N N . HIS A 1 143 ? 7.853 0.265 -0.941 1.00 93.81 143 HIS A N 1
ATOM 1029 C CA . HIS A 1 143 ? 9.091 -0.371 -1.351 1.00 93.81 143 HIS A CA 1
ATOM 1030 C C . HIS A 1 143 ? 9.595 0.279 -2.631 1.00 93.81 143 HIS A C 1
ATOM 1032 O O . HIS A 1 143 ? 8.842 0.448 -3.592 1.00 93.81 143 HIS A O 1
ATOM 1038 N N . THR A 1 144 ? 10.874 0.629 -2.661 1.00 91.75 144 THR A N 1
ATOM 1039 C CA . THR A 1 144 ? 11.494 1.197 -3.862 1.00 91.75 144 THR A CA 1
ATOM 1040 C C . THR A 1 144 ? 11.849 0.088 -4.849 1.00 91.75 144 THR A C 1
ATOM 1042 O O . THR A 1 144 ? 12.313 -0.982 -4.447 1.00 91.75 144 THR A O 1
ATOM 1045 N N . TYR A 1 145 ? 11.649 0.338 -6.137 1.00 89.31 145 TYR A N 1
ATOM 1046 C CA . TYR A 1 145 ? 12.142 -0.495 -7.228 1.00 89.31 145 TYR A CA 1
ATOM 1047 C C . TYR A 1 145 ? 12.767 0.389 -8.307 1.00 89.31 145 TYR A C 1
ATOM 1049 O O . TYR A 1 145 ? 12.412 1.558 -8.457 1.00 89.31 145 TYR A O 1
ATOM 1057 N N . THR A 1 146 ? 13.685 -0.174 -9.082 1.00 88.44 146 THR A N 1
ATOM 1058 C CA . THR A 1 146 ? 14.306 0.518 -10.214 1.00 88.44 146 THR A CA 1
ATOM 1059 C C . THR A 1 146 ? 14.246 -0.379 -11.434 1.00 88.44 146 THR A C 1
ATOM 1061 O O . THR A 1 146 ? 14.596 -1.554 -11.351 1.00 88.44 146 THR A O 1
ATOM 1064 N N . VAL A 1 147 ? 13.800 0.180 -12.557 1.00 85.56 147 VAL A N 1
ATOM 1065 C CA . VAL A 1 147 ? 13.760 -0.475 -13.866 1.00 85.56 147 VAL A CA 1
ATOM 1066 C C . VAL A 1 147 ? 14.696 0.283 -14.800 1.00 85.56 147 VAL A C 1
ATOM 1068 O O . VAL A 1 147 ? 14.394 1.399 -15.217 1.00 85.56 147 VAL A O 1
ATOM 1071 N N . ALA A 1 148 ? 15.843 -0.302 -15.128 1.00 81.12 148 ALA A N 1
ATOM 1072 C CA . ALA A 1 148 ? 16.765 0.259 -16.108 1.00 81.12 148 ALA A CA 1
ATOM 1073 C C . ALA A 1 148 ? 16.479 -0.280 -17.520 1.00 81.12 148 ALA A C 1
ATOM 1075 O O . ALA A 1 148 ? 15.860 -1.332 -17.711 1.00 81.12 148 ALA A O 1
ATOM 1076 N N . THR A 1 149 ? 16.945 0.456 -18.530 1.00 69.56 149 THR A N 1
ATOM 1077 C CA . THR A 1 149 ? 16.905 0.028 -19.933 1.00 69.56 149 THR A CA 1
ATOM 1078 C C . THR A 1 149 ? 17.595 -1.328 -20.089 1.00 69.56 149 THR A C 1
ATOM 1080 O O . THR A 1 149 ? 18.707 -1.511 -19.599 1.00 69.56 149 THR A O 1
ATOM 1083 N N . GLY A 1 150 ? 16.931 -2.280 -20.752 1.00 62.97 150 GLY A N 1
ATOM 1084 C CA . GLY A 1 150 ? 17.421 -3.659 -20.875 1.00 62.97 150 GLY A CA 1
ATOM 1085 C C . GLY A 1 150 ? 16.937 -4.625 -19.784 1.00 62.97 150 GLY A C 1
ATOM 1086 O O . GLY A 1 150 ? 17.593 -5.635 -19.557 1.00 62.97 150 GLY A O 1
ATOM 1087 N N . LEU A 1 151 ? 15.803 -4.340 -19.121 1.00 67.38 151 LEU A N 1
ATOM 1088 C CA . LEU A 1 151 ? 15.140 -5.221 -18.131 1.00 67.38 151 LEU A CA 1
ATOM 1089 C C . LEU A 1 151 ? 15.983 -5.538 -16.885 1.00 67.38 151 LEU A C 1
ATOM 1091 O O . LEU A 1 151 ? 15.698 -6.479 -16.141 1.00 67.38 151 LEU A O 1
ATOM 1095 N N . LEU A 1 152 ? 16.996 -4.722 -16.603 1.00 77.25 152 LEU A N 1
ATOM 1096 C CA . LEU A 1 152 ? 17.667 -4.755 -15.314 1.00 77.25 152 LEU A CA 1
ATOM 1097 C C . LEU A 1 152 ? 16.721 -4.159 -14.273 1.00 77.25 152 LEU A C 1
ATOM 1099 O O . LEU A 1 152 ? 16.487 -2.951 -14.247 1.00 77.25 152 LEU A O 1
ATOM 1103 N N . ILE A 1 153 ? 16.157 -5.028 -13.436 1.00 83.12 153 ILE A N 1
ATOM 1104 C CA . ILE A 1 153 ? 15.289 -4.631 -12.331 1.00 83.12 153 ILE A CA 1
ATOM 1105 C C . ILE A 1 153 ? 15.991 -4.900 -11.007 1.00 83.12 153 ILE A C 1
ATOM 1107 O O . ILE A 1 153 ? 16.565 -5.975 -10.803 1.00 83.12 153 ILE A O 1
ATOM 1111 N N . SER A 1 154 ? 15.921 -3.933 -10.099 1.00 86.06 154 SER A N 1
ATOM 1112 C CA . SER A 1 154 ? 16.385 -4.068 -8.721 1.00 86.06 154 SER A CA 1
ATOM 1113 C C . SER A 1 154 ? 15.282 -3.699 -7.741 1.00 86.06 154 SER A C 1
ATOM 1115 O O . SER A 1 154 ? 14.560 -2.718 -7.924 1.00 86.06 154 SER A O 1
ATOM 1117 N N . CYS A 1 155 ? 15.187 -4.485 -6.676 1.00 88.56 155 CYS A N 1
ATOM 1118 C CA . CYS A 1 155 ? 14.344 -4.210 -5.524 1.00 88.56 155 CYS A CA 1
ATOM 1119 C C . CYS A 1 155 ? 15.205 -3.516 -4.458 1.00 88.56 155 CYS A C 1
ATOM 1121 O O . CYS A 1 155 ? 16.302 -3.982 -4.159 1.00 88.56 155 CYS A O 1
ATOM 1123 N N . GLY A 1 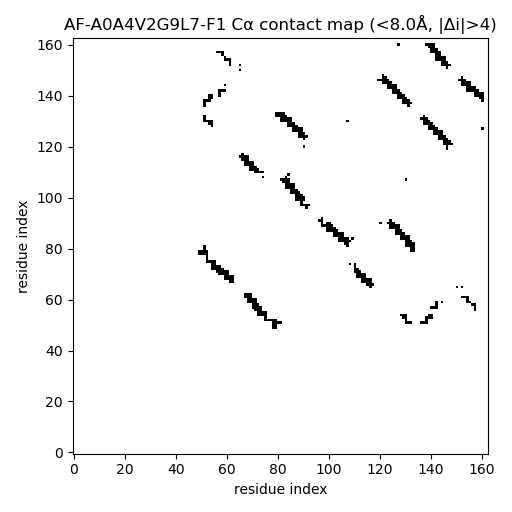156 ? 14.734 -2.381 -3.941 1.00 86.50 156 GLY A N 1
ATOM 1124 C CA . GLY A 1 156 ? 15.408 -1.605 -2.899 1.00 86.50 156 GLY A CA 1
ATOM 1125 C C . GLY A 1 156 ? 14.991 -2.022 -1.489 1.00 86.50 156 GLY A C 1
ATOM 1126 O O . GLY A 1 156 ? 14.841 -3.202 -1.196 1.00 86.50 156 GLY A O 1
ATOM 1127 N N . SER A 1 157 ? 14.787 -1.041 -0.616 1.00 85.31 157 SER A N 1
ATOM 1128 C CA . SER A 1 157 ? 14.326 -1.235 0.761 1.00 85.31 157 SER A CA 1
ATOM 1129 C C . SER A 1 157 ? 12.867 -0.806 0.944 1.00 85.31 157 SER A C 1
ATOM 1131 O O . SER A 1 157 ? 12.349 0.047 0.212 1.00 85.31 157 SER A O 1
ATOM 1133 N N . ALA A 1 158 ? 12.212 -1.414 1.936 1.00 88.88 158 ALA A N 1
ATOM 1134 C CA . ALA A 1 158 ? 10.886 -1.023 2.389 1.00 88.88 158 ALA A CA 1
ATOM 1135 C C . ALA A 1 158 ? 10.958 0.084 3.454 1.00 88.88 158 ALA A C 1
ATOM 1137 O O . ALA A 1 158 ? 11.879 0.113 4.270 1.00 88.88 158 ALA A O 1
ATOM 1138 N N . SER A 1 159 ? 9.969 0.975 3.471 1.00 88.88 159 SER A N 1
ATOM 1139 C CA . SER A 1 159 ? 9.813 2.022 4.484 1.00 88.88 159 SER A CA 1
ATOM 1140 C C . SER A 1 159 ? 8.339 2.272 4.798 1.00 88.88 159 SER A C 1
ATOM 1142 O O . SER A 1 159 ? 7.457 1.964 3.997 1.00 88.88 159 SER A O 1
ATOM 1144 N N . ALA A 1 160 ? 8.057 2.886 5.947 1.00 87.81 160 ALA A N 1
ATOM 1145 C CA . ALA A 1 160 ? 6.737 3.460 6.196 1.00 87.81 160 ALA A CA 1
ATOM 1146 C C . ALA A 1 160 ? 6.468 4.620 5.223 1.00 87.81 160 ALA A C 1
ATOM 1148 O O . ALA A 1 160 ? 7.406 5.284 4.763 1.00 87.81 160 ALA A O 1
ATOM 1149 N N . ILE A 1 161 ? 5.194 4.854 4.910 1.00 83.88 161 ILE A N 1
ATOM 1150 C CA . ILE A 1 161 ? 4.767 6.062 4.202 1.00 83.88 161 ILE A CA 1
ATOM 1151 C C . ILE A 1 161 ? 4.482 7.130 5.268 1.00 83.88 161 ILE A C 1
ATOM 1153 O O . ILE A 1 161 ? 3.653 6.874 6.145 1.00 83.88 161 ILE A O 1
ATOM 1157 N N . PRO A 1 162 ? 5.171 8.287 5.247 1.00 68.81 162 PRO A N 1
ATOM 1158 C CA . PRO A 1 162 ? 4.867 9.375 6.171 1.00 68.81 162 PRO A CA 1
ATOM 1159 C C . PRO A 1 162 ? 3.427 9.857 5.944 1.00 68.81 162 PRO A C 1
ATOM 1161 O O . PRO A 1 162 ? 2.997 9.969 4.794 1.00 68.81 162 PRO A O 1
ATOM 1164 N N . ARG A 1 163 ? 2.690 10.070 7.042 1.00 58.41 163 ARG A N 1
ATOM 1165 C CA . ARG A 1 163 ? 1.335 10.641 7.016 1.00 58.41 163 ARG A CA 1
ATOM 1166 C C . ARG A 1 163 ? 1.375 12.123 6.667 1.00 58.41 163 ARG A C 1
ATOM 1168 O O . ARG A 1 163 ? 2.341 12.789 7.104 1.00 58.41 163 ARG A O 1
#

Sequence (163 aa):
MPGSSFKTRALALLAGLGLVAGALAVSAPAQPTLASWADAEFGRAGLTAGEVAPAQNLSCNKPLLVSRLDFSWSNPSGGLTRQQYRWEFYNPGLLGIGPPTRTGTLAASATSVQVPVSLLSAGTGHFRLFAVGPGGWETGVQHTYTVATGLLISCGSASAIPR

Radius of gyration: 34.45 Å; Cα contacts (8 Å, |Δi|>4): 270; chains: 1; bounding box: 70×98×51 Å

Organism: NCBI:txid370736